Protein AF-A0A534XZN6-F1 (afdb_monomer_lite)

Structure (mmCIF, N/CA/C/O backbone):
data_AF-A0A534XZN6-F1
#
_entry.id   AF-A0A534XZN6-F1
#
loop_
_atom_site.group_PDB
_atom_site.id
_atom_site.type_symbol
_atom_site.label_atom_id
_atom_site.label_alt_id
_atom_site.label_comp_id
_atom_site.label_asym_id
_atom_site.label_entity_id
_atom_site.label_seq_id
_atom_site.pdbx_PDB_ins_code
_atom_site.Cartn_x
_atom_site.Cartn_y
_atom_site.Cartn_z
_atom_site.occupancy
_atom_site.B_iso_or_equiv
_atom_site.auth_seq_id
_atom_site.auth_comp_id
_atom_site.auth_asym_id
_atom_site.auth_atom_id
_atom_site.pdbx_PDB_model_num
ATOM 1 N N . MET A 1 1 ? 27.300 -5.019 -19.680 1.00 60.03 1 MET A N 1
ATOM 2 C CA . MET A 1 1 ? 26.366 -5.653 -20.634 1.00 60.03 1 MET A CA 1
ATOM 3 C C . MET A 1 1 ? 25.286 -4.629 -20.966 1.00 60.03 1 MET A C 1
ATOM 5 O O . MET A 1 1 ? 24.674 -4.131 -20.032 1.00 60.03 1 MET A O 1
ATOM 9 N N . LYS A 1 2 ? 25.136 -4.213 -22.232 1.00 75.00 2 LYS A N 1
ATOM 10 C CA . LYS A 1 2 ? 24.043 -3.321 -22.665 1.00 75.00 2 LYS A CA 1
ATOM 11 C C . LYS A 1 2 ? 22.954 -4.194 -23.27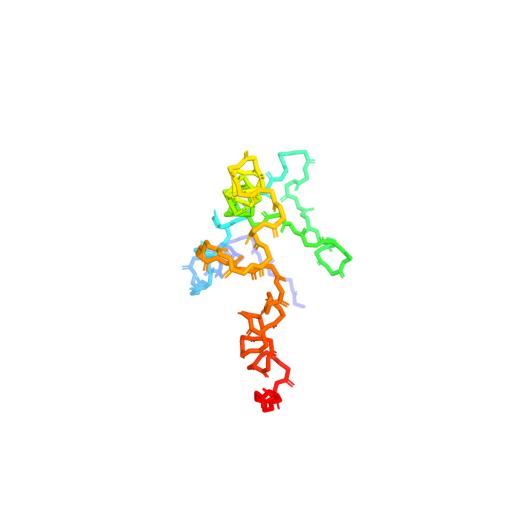9 1.00 75.00 2 LYS A C 1
ATOM 13 O O . LYS A 1 2 ? 23.244 -4.912 -24.226 1.00 75.00 2 LYS A O 1
ATOM 18 N N . ILE A 1 3 ? 21.757 -4.132 -22.712 1.00 87.56 3 ILE A N 1
ATOM 19 C CA . ILE A 1 3 ? 20.564 -4.842 -23.178 1.00 87.56 3 ILE A CA 1
ATOM 20 C C . ILE A 1 3 ? 19.875 -3.944 -24.219 1.00 87.56 3 ILE A C 1
ATOM 22 O O . ILE A 1 3 ? 19.777 -2.732 -24.003 1.00 87.56 3 ILE A O 1
ATOM 26 N N . GLY A 1 4 ? 19.454 -4.500 -25.357 1.00 95.25 4 GLY A N 1
ATOM 27 C CA . GLY A 1 4 ? 18.716 -3.760 -26.393 1.00 95.25 4 GLY A CA 1
ATOM 28 C C . GLY A 1 4 ? 17.226 -3.597 -26.060 1.00 95.25 4 GLY A C 1
ATOM 29 O O . GLY A 1 4 ? 16.701 -4.297 -25.197 1.00 95.25 4 GLY A O 1
ATOM 30 N N . LEU A 1 5 ? 16.515 -2.707 -26.766 1.00 95.50 5 LEU A N 1
ATOM 31 C CA . LEU A 1 5 ? 15.073 -2.490 -26.552 1.00 95.50 5 LEU A CA 1
ATOM 32 C C . LEU A 1 5 ? 14.247 -3.771 -26.758 1.00 95.50 5 LEU A C 1
ATOM 34 O O . LEU A 1 5 ? 13.346 -4.056 -25.973 1.00 95.50 5 LEU A O 1
ATOM 38 N N . ASP A 1 6 ? 14.559 -4.552 -27.792 1.00 97.12 6 ASP A N 1
ATOM 39 C CA . ASP A 1 6 ? 13.828 -5.790 -28.088 1.00 97.12 6 ASP A CA 1
ATOM 40 C C . ASP A 1 6 ? 14.066 -6.863 -27.027 1.00 97.12 6 ASP A C 1
ATOM 42 O O . ASP A 1 6 ? 13.156 -7.602 -26.659 1.00 97.12 6 ASP A O 1
ATOM 46 N N . GLU A 1 7 ? 15.273 -6.902 -26.470 1.00 97.12 7 GLU A N 1
ATOM 47 C CA . GLU A 1 7 ? 15.609 -7.814 -25.387 1.00 97.12 7 GLU A CA 1
ATOM 48 C C . GLU A 1 7 ? 14.923 -7.399 -24.076 1.00 97.12 7 GLU A C 1
ATOM 50 O O . GLU A 1 7 ? 14.370 -8.259 -23.393 1.00 97.12 7 GLU A O 1
ATOM 55 N N . ALA A 1 8 ? 14.842 -6.098 -23.769 1.00 96.06 8 ALA A N 1
ATOM 56 C CA . ALA A 1 8 ? 14.053 -5.595 -22.640 1.00 96.06 8 ALA A CA 1
ATOM 57 C C . ALA A 1 8 ? 12.563 -5.966 -22.771 1.00 96.06 8 ALA A C 1
ATOM 59 O O . ALA A 1 8 ? 11.982 -6.519 -21.840 1.00 96.06 8 ALA A O 1
ATOM 60 N N . ARG A 1 9 ? 11.967 -5.782 -23.958 1.00 96.88 9 ARG A N 1
ATOM 61 C CA . ARG A 1 9 ? 10.580 -6.203 -24.236 1.00 96.88 9 ARG A CA 1
ATOM 62 C C . ARG A 1 9 ? 10.380 -7.710 -24.083 1.00 96.88 9 ARG A C 1
ATOM 64 O O . ARG A 1 9 ? 9.353 -8.148 -23.571 1.00 96.88 9 ARG A O 1
ATOM 71 N N . ALA A 1 10 ? 11.351 -8.513 -24.519 1.00 97.31 10 ALA A N 1
ATOM 72 C CA . ALA A 1 10 ? 11.304 -9.962 -24.354 1.00 97.31 10 ALA A CA 1
ATOM 73 C C . ALA A 1 10 ? 11.438 -10.391 -22.883 1.00 97.31 10 ALA A C 1
ATOM 75 O O . ALA A 1 10 ? 10.924 -11.445 -22.505 1.00 97.31 10 ALA A O 1
ATOM 76 N N . LEU A 1 11 ? 12.140 -9.618 -22.048 1.00 97.06 11 LEU A N 1
ATOM 77 C CA . LEU A 1 11 ? 12.182 -9.833 -20.600 1.00 97.06 11 LEU A CA 1
ATOM 78 C C . LEU A 1 11 ? 10.835 -9.482 -19.957 1.00 97.06 11 LEU A C 1
ATOM 80 O O . LEU A 1 11 ? 10.295 -10.332 -19.254 1.00 97.06 11 LEU A O 1
ATOM 84 N N . ASP A 1 12 ? 10.248 -8.326 -20.284 1.00 97.06 12 ASP A N 1
ATOM 85 C CA . ASP A 1 12 ? 8.921 -7.927 -19.786 1.00 97.06 12 ASP A CA 1
ATOM 86 C C . ASP A 1 12 ? 7.841 -8.964 -20.141 1.00 97.06 12 ASP A C 1
ATOM 88 O O . ASP A 1 12 ? 7.029 -9.346 -19.301 1.00 97.06 12 ASP A O 1
ATOM 92 N N . ALA A 1 13 ? 7.858 -9.484 -21.374 1.00 97.38 13 ALA A N 1
ATOM 93 C CA . ALA A 1 13 ? 6.891 -10.483 -21.834 1.00 97.38 13 ALA A CA 1
ATOM 94 C C . ALA A 1 13 ? 7.011 -11.845 -21.122 1.00 97.38 13 ALA A C 1
ATOM 96 O O . ALA A 1 13 ? 6.066 -12.634 -21.147 1.00 97.38 13 ALA A O 1
ATOM 97 N N . ARG A 1 14 ? 8.169 -12.143 -20.520 1.00 97.75 14 ARG A N 1
ATOM 98 C CA . ARG A 1 14 ? 8.436 -13.403 -19.805 1.00 97.75 14 ARG A CA 1
ATOM 99 C C . ARG A 1 14 ? 8.375 -13.252 -18.288 1.00 97.75 14 ARG A C 1
ATOM 101 O O . ARG A 1 14 ? 8.563 -14.250 -17.597 1.00 97.75 14 ARG A O 1
ATOM 108 N N . ASP A 1 15 ? 8.130 -12.050 -17.772 1.00 98.19 15 ASP A N 1
ATOM 109 C CA . ASP A 1 15 ? 8.070 -11.804 -16.336 1.00 98.19 15 ASP A CA 1
ATOM 110 C C . ASP A 1 15 ? 6.789 -12.417 -15.730 1.00 98.19 15 ASP A C 1
ATOM 112 O O . ASP A 1 15 ? 5.685 -11.917 -15.977 1.00 98.19 15 ASP A O 1
ATOM 116 N N . PRO A 1 16 ? 6.891 -13.473 -14.894 1.00 98.19 16 PRO A N 1
ATOM 117 C CA . PRO A 1 16 ? 5.721 -14.073 -14.252 1.00 98.19 16 PRO A CA 1
ATOM 118 C C . PRO A 1 16 ? 5.040 -13.127 -13.246 1.00 98.19 16 PRO A C 1
ATOM 120 O O . PRO A 1 16 ? 3.918 -13.396 -12.805 1.00 98.19 16 PRO A O 1
ATOM 123 N N . LEU A 1 17 ? 5.700 -12.029 -12.865 1.00 98.06 17 LEU A N 1
ATOM 124 C CA . LEU A 1 17 ? 5.202 -11.028 -11.927 1.00 98.06 17 LEU A CA 1
ATOM 125 C C . LEU A 1 17 ? 4.578 -9.812 -12.625 1.00 98.06 17 LEU A C 1
ATOM 127 O O . LEU A 1 17 ? 3.981 -8.983 -11.933 1.00 98.06 17 LEU A O 1
ATOM 131 N N . ALA A 1 18 ? 4.610 -9.732 -13.961 1.00 97.81 18 ALA A N 1
ATOM 132 C CA . ALA A 1 18 ? 4.175 -8.559 -14.727 1.00 97.81 18 ALA A CA 1
ATOM 133 C C . ALA A 1 18 ? 2.759 -8.085 -14.359 1.00 97.81 18 ALA A C 1
ATOM 135 O O . ALA A 1 18 ? 2.486 -6.886 -14.287 1.00 97.81 18 ALA A O 1
ATOM 136 N N . ARG A 1 19 ? 1.857 -9.025 -14.043 1.00 97.50 19 ARG A N 1
ATOM 137 C CA . ARG A 1 19 ? 0.480 -8.728 -13.619 1.00 97.50 19 ARG A CA 1
ATOM 138 C C . ARG A 1 19 ? 0.391 -7.849 -12.366 1.00 97.50 19 ARG A C 1
ATOM 140 O O . ARG A 1 19 ? -0.536 -7.056 -12.262 1.00 97.50 19 ARG A O 1
ATOM 147 N N . PHE A 1 20 ? 1.347 -7.936 -11.436 1.00 97.75 20 PHE A N 1
ATOM 148 C CA . PHE A 1 20 ? 1.323 -7.139 -10.205 1.00 97.75 20 PHE A CA 1
ATOM 149 C C . PHE A 1 20 ? 1.485 -5.647 -10.475 1.00 97.75 20 PHE A C 1
ATOM 151 O O . PHE A 1 20 ? 1.027 -4.836 -9.678 1.00 97.75 20 PHE A O 1
ATOM 158 N N . ARG A 1 21 ? 2.065 -5.263 -11.618 1.00 95.75 21 ARG A N 1
ATOM 159 C CA . ARG A 1 21 ? 2.131 -3.862 -12.038 1.00 95.75 21 ARG A CA 1
ATOM 160 C C . ARG A 1 21 ? 0.750 -3.201 -12.069 1.00 95.75 21 ARG A C 1
ATOM 162 O O . ARG A 1 21 ? 0.640 -2.019 -11.753 1.00 95.75 21 ARG A O 1
ATOM 169 N N . ALA A 1 22 ? -0.287 -3.952 -12.441 1.00 96.00 22 ALA A N 1
ATOM 170 C CA . ALA A 1 22 ? -1.651 -3.446 -12.532 1.00 96.00 22 ALA A CA 1
ATOM 171 C C . ALA A 1 22 ? -2.302 -3.187 -11.161 1.00 96.00 22 ALA A C 1
ATOM 173 O O . ALA A 1 22 ? -3.323 -2.503 -11.118 1.00 96.00 22 ALA A O 1
ATOM 174 N N . GLU A 1 23 ? -1.708 -3.669 -10.065 1.00 97.75 23 GLU A N 1
ATOM 175 C CA . GLU A 1 23 ? -2.209 -3.502 -8.692 1.00 97.75 23 GLU A CA 1
ATOM 176 C C . GLU A 1 23 ? -1.829 -2.152 -8.064 1.00 97.75 23 GLU A C 1
ATOM 178 O O . GLU A 1 23 ? -2.250 -1.858 -6.947 1.00 97.75 23 GLU A O 1
ATOM 183 N N . PHE A 1 24 ? -1.050 -1.317 -8.760 1.00 96.94 24 PHE A N 1
ATOM 184 C CA . PHE A 1 24 ? -0.552 -0.036 -8.251 1.00 96.94 24 PHE A CA 1
ATOM 185 C C . PHE A 1 24 ? -1.074 1.149 -9.061 1.00 96.94 24 PHE A C 1
ATOM 187 O O . PHE A 1 24 ? -1.249 1.061 -10.280 1.00 96.94 24 PHE A O 1
ATOM 194 N N . GLU A 1 25 ? -1.273 2.278 -8.385 1.00 95.19 25 GLU A N 1
ATOM 195 C CA . GLU A 1 25 ? -1.485 3.563 -9.046 1.00 95.19 25 GLU A CA 1
ATOM 196 C C . GLU A 1 25 ? -0.159 4.116 -9.564 1.00 95.19 25 GLU A C 1
ATOM 198 O O . GLU A 1 25 ? 0.804 4.300 -8.817 1.00 95.19 25 GLU A O 1
ATOM 203 N N . LEU A 1 26 ? -0.113 4.384 -10.867 1.00 93.69 26 LEU A N 1
ATOM 204 C CA . LEU A 1 26 ? 1.076 4.851 -11.566 1.00 93.69 26 LEU A CA 1
ATOM 205 C C . LEU A 1 26 ? 0.870 6.305 -11.978 1.00 93.69 26 LEU A C 1
ATOM 207 O O . LEU A 1 26 ? 0.059 6.558 -12.872 1.00 93.69 26 LEU A O 1
ATOM 211 N N . PRO A 1 27 ? 1.579 7.267 -11.362 1.00 90.25 27 PRO A N 1
ATOM 212 C CA . PRO A 1 27 ? 1.371 8.668 -11.681 1.00 90.25 27 PRO A CA 1
ATOM 213 C C . PRO A 1 27 ? 1.760 8.943 -13.143 1.00 90.25 27 PRO A C 1
ATOM 215 O O . PRO A 1 27 ? 2.910 8.690 -13.517 1.00 90.25 27 PRO A O 1
ATOM 218 N N . PRO A 1 28 ? 0.859 9.507 -13.974 1.00 86.88 28 PRO A N 1
ATOM 219 C CA . PRO A 1 28 ? 1.154 9.784 -15.382 1.00 86.88 28 PRO A CA 1
ATOM 220 C C . PRO A 1 28 ? 2.350 10.725 -15.574 1.00 86.88 28 PRO A C 1
ATOM 222 O O . PRO A 1 28 ? 3.087 10.610 -16.548 1.00 86.88 28 PRO A O 1
ATOM 225 N N . ALA A 1 29 ? 2.559 11.636 -14.618 1.00 87.62 29 ALA A N 1
ATOM 226 C CA . ALA A 1 29 ? 3.665 12.589 -14.624 1.00 87.62 29 ALA A CA 1
ATOM 227 C C . ALA A 1 29 ? 5.040 11.944 -14.357 1.00 87.62 29 ALA A C 1
ATOM 229 O O . ALA A 1 29 ? 6.062 12.545 -14.679 1.00 87.62 29 ALA A O 1
ATOM 230 N N . THR A 1 30 ? 5.089 10.731 -13.792 1.00 83.06 30 THR A N 1
ATOM 231 C CA . THR A 1 30 ? 6.337 10.009 -13.496 1.00 83.06 30 THR A CA 1
ATOM 232 C C . THR A 1 30 ? 6.284 8.591 -14.067 1.00 83.06 30 THR A C 1
ATOM 234 O O . THR A 1 30 ? 6.151 7.620 -13.317 1.00 83.06 30 THR A O 1
ATOM 237 N N . PRO A 1 31 ? 6.400 8.446 -15.400 1.00 76.88 31 PRO A N 1
ATOM 238 C CA . PRO A 1 31 ? 6.302 7.148 -16.070 1.00 76.88 31 PRO A CA 1
ATOM 239 C C . PRO A 1 31 ? 7.427 6.180 -15.671 1.00 76.88 31 PRO A C 1
ATOM 241 O O . PRO A 1 31 ? 7.253 4.966 -15.765 1.00 76.88 31 PRO A O 1
ATOM 244 N N . LEU A 1 32 ? 8.559 6.709 -15.195 1.00 91.94 32 LEU A N 1
ATOM 245 C CA . LEU A 1 32 ? 9.686 5.952 -14.657 1.00 91.94 32 LEU A CA 1
ATOM 246 C C . LEU A 1 32 ? 9.864 6.303 -13.177 1.00 91.94 32 LEU A C 1
ATOM 248 O O . LEU A 1 32 ? 10.477 7.313 -12.834 1.00 91.94 32 LEU A O 1
ATOM 252 N N . TYR A 1 33 ? 9.298 5.479 -12.298 1.00 94.25 33 TYR A N 1
ATOM 253 C CA . TYR A 1 33 ? 9.349 5.686 -10.853 1.00 94.25 33 TYR A CA 1
ATOM 254 C C . TYR A 1 33 ? 10.364 4.743 -10.197 1.00 94.25 33 TYR A C 1
ATOM 256 O O . TYR A 1 33 ? 10.057 3.591 -9.902 1.00 94.25 33 TYR A O 1
ATOM 264 N N . PHE A 1 34 ? 11.583 5.234 -9.958 1.00 94.88 34 PHE A N 1
ATOM 265 C CA . PHE A 1 34 ? 12.683 4.464 -9.346 1.00 94.88 34 PHE A CA 1
ATOM 266 C C . PHE A 1 34 ? 12.954 4.834 -7.876 1.00 94.88 34 PHE A C 1
ATOM 268 O O . PHE A 1 34 ? 14.016 4.537 -7.333 1.00 94.88 34 PHE A O 1
ATOM 275 N N . ALA A 1 35 ? 11.978 5.451 -7.206 1.00 94.69 35 ALA A N 1
ATOM 276 C CA . ALA A 1 35 ? 12.074 5.880 -5.807 1.00 94.69 35 ALA A CA 1
ATOM 277 C C . ALA A 1 35 ? 11.282 4.990 -4.823 1.00 94.69 35 ALA A C 1
ATOM 279 O O . ALA A 1 35 ? 11.113 5.357 -3.663 1.00 94.69 35 ALA A O 1
ATOM 280 N N . GLY A 1 36 ? 10.844 3.797 -5.255 1.00 94.75 36 GLY A N 1
ATOM 281 C CA . GLY A 1 36 ? 10.014 2.879 -4.454 1.00 94.75 36 GLY A CA 1
ATOM 282 C C . GLY A 1 36 ? 10.632 2.405 -3.133 1.00 94.75 36 GLY A C 1
ATOM 283 O O . GLY A 1 36 ? 9.914 1.959 -2.248 1.00 94.75 36 GLY A O 1
ATOM 284 N N . HIS A 1 37 ? 11.953 2.528 -2.985 1.00 96.12 37 HIS A N 1
ATOM 285 C CA . HIS A 1 37 ? 12.677 2.231 -1.747 1.00 96.12 37 HIS A CA 1
ATOM 286 C C . HIS A 1 37 ? 12.459 3.286 -0.651 1.00 96.12 37 HIS A C 1
ATOM 288 O O . HIS A 1 37 ? 12.643 2.987 0.523 1.00 96.12 37 HIS A O 1
ATOM 294 N N . SER A 1 38 ? 12.109 4.520 -1.031 1.00 96.44 38 SER A N 1
ATOM 295 C CA . SER A 1 38 ? 11.810 5.605 -0.095 1.00 96.44 38 SER A CA 1
ATOM 296 C C . SER A 1 38 ? 10.313 5.669 0.183 1.00 96.44 38 SER A C 1
ATOM 298 O O . SER A 1 38 ? 9.906 5.639 1.342 1.00 96.44 38 SER A O 1
ATOM 300 N N . LEU A 1 39 ? 9.497 5.698 -0.874 1.00 95.62 39 LEU A N 1
ATOM 301 C CA . LEU A 1 39 ? 8.043 5.653 -0.774 1.00 95.62 39 LEU A CA 1
ATOM 302 C C . LEU A 1 39 ? 7.487 4.733 -1.861 1.00 95.62 39 LEU A C 1
ATOM 304 O O . LEU A 1 39 ? 7.696 4.960 -3.048 1.00 95.62 39 LEU A O 1
ATOM 308 N N . GLY A 1 40 ? 6.786 3.675 -1.460 1.00 95.81 40 GLY A N 1
ATOM 309 C CA . GLY A 1 40 ? 6.136 2.768 -2.403 1.00 95.81 40 GLY A CA 1
ATOM 310 C C . GLY A 1 40 ? 4.986 3.449 -3.148 1.00 95.81 40 GLY A C 1
ATOM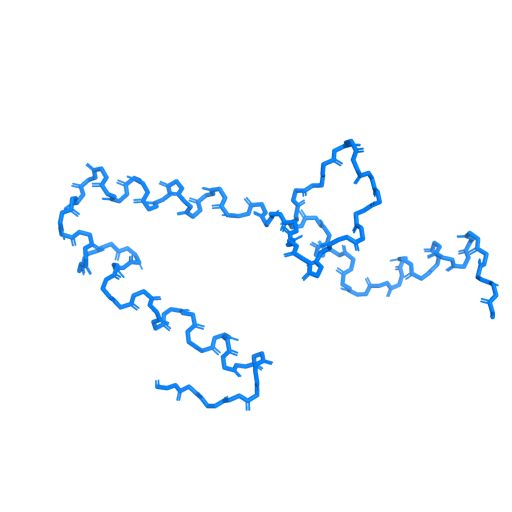 311 O O . GLY A 1 40 ? 4.300 4.310 -2.597 1.00 95.81 40 GLY A O 1
ATOM 312 N N . LEU A 1 41 ? 4.742 3.035 -4.395 1.00 96.50 41 LEU A N 1
ATOM 313 C CA . LEU A 1 41 ? 3.509 3.401 -5.097 1.00 96.50 41 LEU A CA 1
ATOM 314 C C . LEU A 1 41 ? 2.297 2.886 -4.318 1.00 96.50 41 LEU A C 1
ATOM 316 O O . LEU A 1 41 ? 2.353 1.813 -3.715 1.00 96.50 41 LEU A O 1
ATOM 320 N N . MET A 1 42 ? 1.190 3.625 -4.364 1.00 96.88 42 MET A N 1
ATOM 321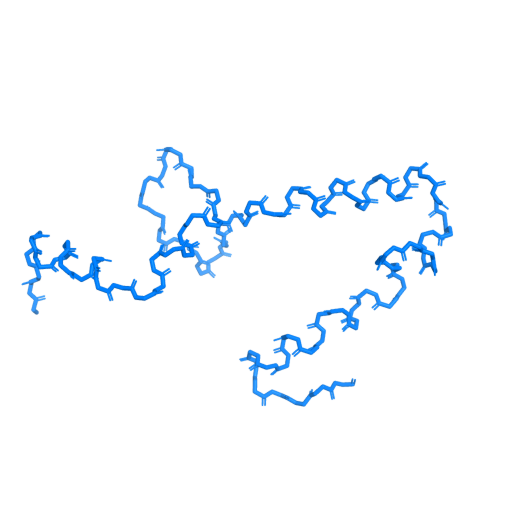 C CA . MET A 1 42 ? -0.030 3.227 -3.669 1.00 96.88 42 MET A CA 1
ATOM 322 C C . MET A 1 42 ? -0.642 1.984 -4.339 1.00 96.88 42 MET A C 1
ATOM 324 O O . MET A 1 42 ? -0.938 2.031 -5.537 1.00 96.88 42 MET A O 1
ATOM 328 N N . PRO A 1 43 ? -0.890 0.889 -3.601 1.00 98.25 43 PRO A N 1
ATOM 329 C CA . PRO A 1 43 ? -1.740 -0.192 -4.084 1.00 98.25 43 PRO A CA 1
ATOM 330 C C . PRO A 1 43 ? -3.171 0.310 -4.327 1.00 98.25 43 PRO A C 1
ATOM 332 O O . PRO A 1 43 ? -3.737 1.010 -3.489 1.00 98.25 43 PRO A O 1
ATOM 335 N N . LYS A 1 44 ? -3.809 -0.087 -5.428 1.00 97.94 44 LYS A N 1
ATOM 336 C CA . LYS A 1 44 ? -5.166 0.370 -5.790 1.00 97.94 44 LYS A CA 1
ATOM 337 C C . LYS A 1 44 ? -6.209 0.068 -4.713 1.00 97.94 44 LYS A C 1
ATOM 339 O O . LYS A 1 44 ? -7.053 0.904 -4.403 1.00 97.94 44 LYS A O 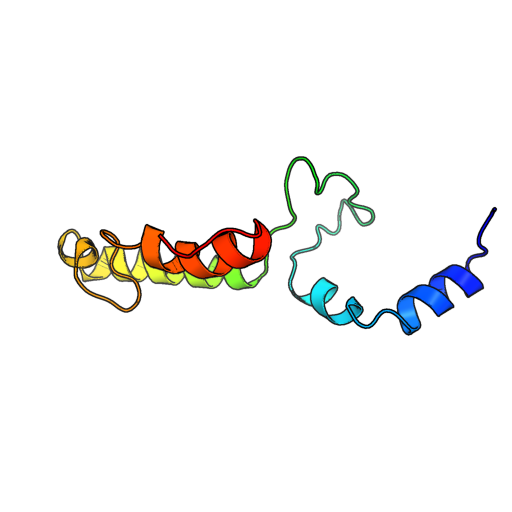1
ATOM 344 N N . ARG A 1 45 ? -6.097 -1.104 -4.078 1.00 97.50 45 ARG A N 1
ATOM 345 C CA . ARG A 1 45 ? -6.983 -1.546 -2.987 1.00 97.50 45 ARG A CA 1
ATOM 346 C C . ARG A 1 45 ? -6.907 -0.688 -1.721 1.00 97.50 45 ARG A C 1
ATOM 348 O O . ARG A 1 45 ? -7.807 -0.767 -0.895 1.00 97.50 45 ARG A O 1
ATOM 355 N N . THR A 1 46 ? -5.853 0.116 -1.547 1.00 97.62 46 THR A N 1
ATOM 356 C CA . THR A 1 46 ? -5.683 0.954 -0.350 1.00 97.62 46 THR A CA 1
ATOM 357 C C . THR A 1 46 ? -6.858 1.906 -0.160 1.00 97.62 46 THR A C 1
ATOM 359 O O . THR A 1 46 ? -7.290 2.093 0.971 1.00 97.62 46 THR A O 1
ATOM 362 N N . ARG A 1 47 ? -7.408 2.462 -1.248 1.00 97.69 47 ARG A N 1
ATOM 363 C CA . ARG A 1 47 ? -8.562 3.364 -1.176 1.00 97.69 47 ARG A CA 1
ATOM 364 C C . ARG A 1 47 ? -9.778 2.681 -0.550 1.00 97.69 47 ARG A C 1
ATOM 366 O O . ARG A 1 47 ? -10.313 3.208 0.414 1.00 97.69 47 ARG A O 1
ATOM 373 N N . ALA A 1 48 ? -10.134 1.498 -1.052 1.00 97.38 48 ALA A N 1
ATOM 374 C CA . ALA A 1 48 ? -11.276 0.735 -0.557 1.00 97.38 48 ALA A CA 1
ATOM 375 C C . ALA A 1 48 ? -11.133 0.403 0.935 1.00 97.38 48 ALA A C 1
ATOM 377 O O . ALA A 1 48 ? -12.035 0.689 1.708 1.00 97.38 48 ALA A O 1
ATOM 378 N N . TYR A 1 49 ? -9.967 -0.090 1.369 1.00 95.94 49 TYR A N 1
ATOM 379 C CA . TYR A 1 49 ? -9.763 -0.392 2.789 1.00 95.94 49 TYR A CA 1
ATOM 380 C C . TYR A 1 49 ? -9.870 0.840 3.689 1.00 95.94 49 TYR A C 1
ATOM 382 O O . TYR A 1 49 ? -10.448 0.750 4.764 1.00 95.94 49 TYR A O 1
ATOM 390 N N . VAL A 1 50 ? -9.338 1.990 3.266 1.00 97.00 50 VAL A N 1
ATOM 391 C CA . VAL A 1 50 ? -9.475 3.230 4.045 1.00 97.00 50 VAL A CA 1
ATOM 392 C C . VAL A 1 50 ? -10.936 3.671 4.112 1.00 97.00 50 VAL A C 1
ATOM 394 O O . VAL A 1 50 ? -11.403 4.032 5.187 1.00 97.00 50 VAL A O 1
ATOM 397 N N . GLU A 1 51 ? -11.657 3.626 2.993 1.00 97.94 51 GLU A N 1
ATOM 398 C CA . GLU A 1 51 ? -13.087 3.959 2.940 1.00 97.94 51 GLU A CA 1
ATOM 399 C C . GLU A 1 51 ? -13.907 3.039 3.856 1.00 97.94 51 GLU A C 1
ATOM 401 O O . GLU A 1 51 ? -14.709 3.532 4.642 1.00 97.94 51 GLU A O 1
ATOM 406 N N . GLU A 1 52 ? -13.628 1.734 3.859 1.00 96.19 52 GLU A N 1
ATOM 407 C CA . GLU A 1 52 ? -14.274 0.763 4.750 1.00 96.19 52 GLU A CA 1
ATOM 408 C C . GLU A 1 52 ? -14.055 1.082 6.244 1.00 96.19 52 GLU A C 1
ATOM 410 O O . GLU A 1 52 ? -14.994 0.962 7.034 1.00 96.19 52 GLU A O 1
ATOM 415 N N . GLU A 1 53 ? -12.855 1.523 6.645 1.00 96.19 53 GLU A N 1
ATOM 416 C CA . GLU A 1 53 ? -12.586 1.925 8.037 1.00 96.19 53 GLU A CA 1
ATOM 417 C C . GLU A 1 53 ? -13.278 3.240 8.419 1.00 96.19 53 GLU A C 1
ATOM 419 O O . GLU A 1 53 ? -13.789 3.374 9.533 1.00 96.19 53 GLU A O 1
ATOM 424 N N . LEU A 1 54 ? -13.329 4.213 7.502 1.00 97.44 54 LEU A N 1
ATOM 425 C CA . LEU A 1 54 ? -14.053 5.472 7.718 1.00 97.44 54 LEU A CA 1
ATOM 426 C C . LEU A 1 54 ? -15.558 5.222 7.873 1.00 97.44 54 LEU A C 1
ATOM 428 O O . LEU A 1 54 ? -16.207 5.791 8.754 1.00 97.44 54 LEU A O 1
ATOM 432 N N . ASP A 1 55 ?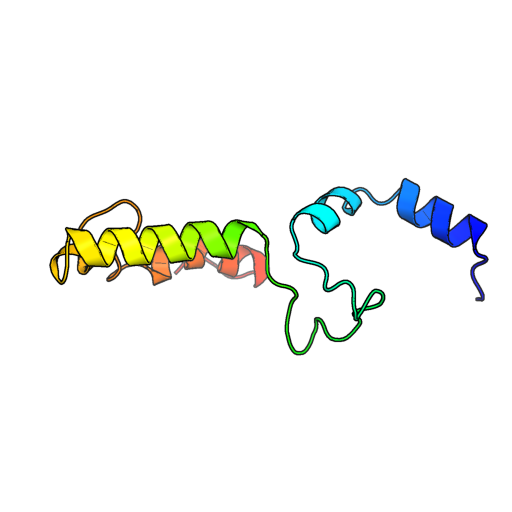 -16.092 4.324 7.054 1.00 96.94 55 ASP A N 1
ATOM 433 C CA . ASP A 1 55 ? -17.474 3.875 7.107 1.00 96.94 55 ASP A CA 1
ATOM 434 C C . ASP A 1 55 ? -17.783 3.127 8.412 1.00 96.94 55 ASP A C 1
ATOM 436 O O . ASP A 1 55 ? -18.822 3.367 9.035 1.00 96.94 55 ASP A O 1
ATOM 440 N N . ALA A 1 56 ? -16.885 2.243 8.860 1.00 95.81 56 ALA A N 1
ATOM 441 C CA . ALA A 1 56 ? -17.005 1.572 10.153 1.00 95.81 56 ALA A CA 1
ATOM 442 C C . ALA A 1 56 ? -16.997 2.583 11.305 1.00 95.81 56 ALA A C 1
ATOM 444 O O . ALA A 1 56 ? -17.854 2.517 12.187 1.00 95.81 56 ALA A O 1
ATOM 445 N N . TRP A 1 57 ? -16.104 3.573 11.256 1.00 96.62 57 TRP A N 1
ATOM 446 C CA . TRP A 1 57 ? -16.049 4.627 12.263 1.00 96.62 57 TRP A CA 1
ATOM 447 C C . TRP A 1 57 ? -17.342 5.442 12.321 1.00 96.62 57 TRP A C 1
ATOM 449 O O . TRP A 1 57 ? -17.867 5.679 13.412 1.00 96.62 57 TRP A O 1
ATOM 459 N N . SER A 1 58 ? -17.899 5.812 11.165 1.00 97.38 58 SER A N 1
ATOM 460 C CA . SER A 1 58 ? -19.157 6.560 11.103 1.00 97.38 58 SER A CA 1
ATOM 461 C C . SER A 1 58 ? -20.352 5.792 11.678 1.00 97.38 58 SER A C 1
ATOM 463 O O . SER A 1 58 ? -21.310 6.435 12.112 1.00 97.38 58 SER A O 1
ATOM 465 N N . ARG A 1 59 ? -20.342 4.454 11.641 1.00 96.19 59 ARG A N 1
ATOM 466 C CA . ARG A 1 59 ? -21.448 3.616 12.137 1.00 96.19 59 ARG A CA 1
ATOM 467 C C . ARG A 1 59 ? -21.292 3.229 13.603 1.00 96.19 59 ARG A C 1
ATOM 469 O O . ARG A 1 59 ? -22.254 3.335 14.355 1.00 96.19 59 ARG A O 1
ATOM 476 N N . GLU A 1 60 ? -20.096 2.794 13.989 1.00 96.31 60 GLU A N 1
ATOM 477 C CA . GLU A 1 60 ? -19.860 2.105 15.265 1.00 96.31 60 GLU A CA 1
ATOM 478 C C . GLU A 1 60 ? -19.188 3.001 16.318 1.00 96.31 60 GLU A C 1
ATOM 480 O O . GLU A 1 60 ? -19.207 2.690 17.509 1.00 96.31 60 GLU A O 1
ATOM 485 N N . ALA A 1 61 ? -18.594 4.130 15.914 1.00 96.44 61 ALA A N 1
ATOM 486 C CA . ALA A 1 61 ? -17.835 5.011 16.800 1.00 96.44 61 ALA A CA 1
ATOM 487 C C . ALA A 1 61 ? -16.838 4.224 17.682 1.00 96.44 61 ALA A C 1
ATOM 489 O O . ALA A 1 61 ? -15.957 3.548 17.158 1.00 96.44 61 ALA A O 1
ATOM 490 N N . VAL A 1 62 ? -16.960 4.307 19.012 1.00 97.19 62 VAL A N 1
ATOM 491 C CA . VAL A 1 62 ? -16.075 3.611 19.964 1.00 97.19 62 VAL A CA 1
ATOM 492 C C . VAL A 1 62 ? -16.196 2.084 19.885 1.00 97.19 62 VAL A C 1
ATOM 494 O O . VAL A 1 62 ? -15.222 1.382 20.147 1.00 97.19 62 VAL A O 1
ATOM 497 N N . GLU A 1 63 ? -17.350 1.559 19.471 1.00 97.88 63 GLU A N 1
ATOM 498 C CA . GLU A 1 63 ? -17.572 0.112 19.371 1.00 97.88 63 GLU A CA 1
ATOM 499 C C . GLU A 1 63 ? -16.748 -0.520 18.239 1.00 97.88 63 GLU A C 1
ATOM 501 O O . GLU A 1 63 ? -16.432 -1.709 18.298 1.00 97.88 63 GLU A O 1
ATOM 506 N N . GLY A 1 64 ? -16.279 0.275 17.265 1.00 96.94 64 GLY A N 1
ATOM 507 C CA . GLY A 1 64 ? -15.352 -0.170 16.213 1.00 96.94 64 GLY A CA 1
ATOM 508 C C . GLY A 1 64 ? -14.026 -0.732 16.747 1.00 96.94 64 GLY A C 1
ATOM 509 O O . GLY A 1 64 ? -13.335 -1.483 16.059 1.00 96.94 64 GLY A O 1
ATOM 510 N N . HIS A 1 65 ? -13.682 -0.460 18.012 1.00 96.88 65 HIS A N 1
ATOM 511 C CA . HIS A 1 65 ? -12.563 -1.135 18.670 1.00 96.88 65 HIS A CA 1
ATOM 512 C C . HIS A 1 65 ? -12.740 -2.656 18.766 1.00 96.88 65 HIS A C 1
ATOM 514 O O . HIS A 1 65 ? -11.735 -3.373 18.740 1.00 96.88 65 HIS A O 1
ATOM 520 N N . PHE A 1 66 ? -13.981 -3.139 18.868 1.00 95.44 66 PHE A N 1
ATOM 521 C CA . PHE A 1 66 ? -14.308 -4.538 19.160 1.00 95.44 66 PHE A CA 1
ATOM 522 C C . PHE A 1 66 ? -15.236 -5.188 18.122 1.00 95.44 66 PHE A C 1
ATOM 524 O O . PHE A 1 66 ? -15.307 -6.415 18.068 1.00 95.44 66 PHE A O 1
ATOM 531 N N . ALA A 1 67 ? -15.932 -4.391 17.308 1.00 88.62 67 ALA A N 1
ATOM 532 C CA . ALA A 1 67 ? -16.886 -4.840 16.297 1.00 88.62 67 ALA A CA 1
ATOM 533 C C . ALA A 1 67 ? -16.367 -4.648 14.856 1.00 88.62 67 ALA A C 1
ATOM 535 O O . ALA A 1 67 ? -15.3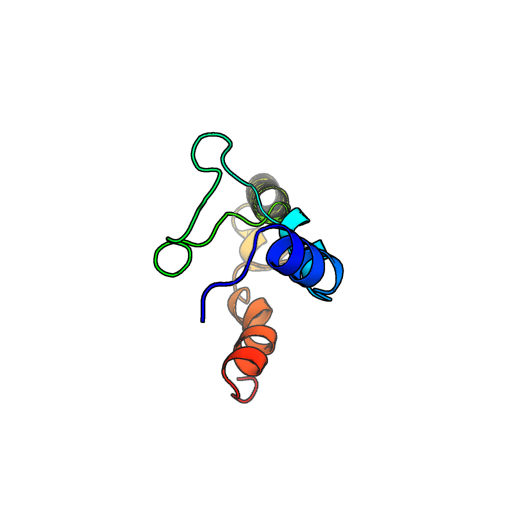46 -4.007 14.619 1.00 88.62 67 ALA A O 1
ATOM 536 N N . GLY A 1 68 ? -17.106 -5.188 13.880 1.00 85.31 68 GLY A N 1
ATOM 537 C CA . GLY A 1 68 ? -16.808 -5.069 12.447 1.00 85.31 68 GLY A CA 1
ATOM 538 C C . GLY A 1 68 ? -15.908 -6.177 11.891 1.00 85.31 68 GLY A C 1
ATOM 539 O O . GLY A 1 68 ? -15.477 -7.077 12.608 1.00 85.31 68 GLY A O 1
ATOM 540 N N . GLU A 1 69 ? -15.637 -6.128 10.582 1.00 87.19 69 GLU A N 1
ATOM 541 C CA . GLU A 1 69 ? -14.780 -7.122 9.910 1.00 87.19 69 GLU A CA 1
ATOM 542 C C . GLU A 1 69 ? -13.309 -7.030 10.343 1.00 87.19 69 GLU A C 1
ATOM 544 O O . GLU A 1 69 ? -12.585 -8.025 10.306 1.00 87.19 69 GLU A O 1
ATOM 549 N N . ARG A 1 70 ? -12.859 -5.835 10.743 1.00 92.25 70 ARG A N 1
ATOM 550 C CA . ARG A 1 70 ? -11.487 -5.546 11.179 1.00 92.25 70 ARG A CA 1
ATOM 551 C C . ARG A 1 70 ? -11.519 -4.710 12.462 1.00 92.25 70 ARG A C 1
ATOM 553 O O . ARG A 1 70 ? -11.327 -3.498 12.401 1.00 92.25 70 ARG A O 1
ATOM 560 N N . PRO A 1 71 ? -11.781 -5.335 13.622 1.00 94.31 71 PRO A N 1
ATOM 561 C CA . PRO A 1 71 ? -11.828 -4.612 14.887 1.00 94.31 71 PRO A CA 1
ATOM 562 C C . PRO A 1 71 ? -10.488 -3.923 15.167 1.00 94.31 71 PRO A C 1
ATOM 564 O O . PRO A 1 71 ? -9.416 -4.507 14.968 1.00 94.31 71 PRO A O 1
ATOM 567 N N . TRP A 1 72 ? -10.534 -2.674 15.633 1.00 95.88 72 TRP A N 1
ATOM 568 C CA . TRP A 1 72 ? -9.322 -1.853 15.711 1.00 95.88 72 TRP A CA 1
ATOM 569 C C . TRP A 1 72 ? -8.374 -2.250 16.838 1.00 95.88 72 TRP A C 1
ATOM 571 O O . TRP A 1 72 ? -7.180 -1.992 16.731 1.00 95.88 72 TRP A O 1
ATOM 581 N N . MET A 1 73 ? -8.857 -2.852 17.928 1.00 95.38 73 MET A N 1
ATOM 582 C CA . MET A 1 73 ? -7.987 -3.219 19.052 1.00 95.38 73 MET A CA 1
ATOM 583 C C . MET A 1 73 ? -6.963 -4.315 18.669 1.00 95.38 73 MET A C 1
ATOM 585 O O . MET A 1 73 ? -5.762 -4.085 18.846 1.00 95.38 73 MET A O 1
ATOM 589 N N . PRO A 1 74 ? -7.359 -5.441 18.040 1.00 94.44 74 PRO A N 1
ATOM 590 C CA . PRO A 1 74 ? -6.421 -6.475 17.595 1.00 94.44 74 PRO A CA 1
ATOM 591 C C . PRO A 1 74 ? -5.863 -6.251 16.173 1.00 94.44 74 PRO A C 1
ATOM 593 O O . PRO A 1 74 ? -5.359 -7.190 15.563 1.00 94.44 74 PRO A O 1
ATOM 596 N N . TYR A 1 75 ? -5.916 -5.036 15.604 1.00 90.81 75 TYR A N 1
ATOM 597 C CA . TYR A 1 75 ? -5.545 -4.812 14.190 1.00 90.81 75 TYR A CA 1
ATOM 598 C C . TYR A 1 75 ? -4.134 -5.314 13.824 1.00 90.81 75 TYR A C 1
ATOM 600 O O . TYR A 1 75 ? -3.881 -5.733 12.695 1.00 90.81 75 TYR A O 1
ATOM 608 N N . HIS A 1 76 ? -3.202 -5.262 14.777 1.00 89.75 76 HIS A N 1
ATOM 609 C CA . HIS A 1 76 ? -1.812 -5.669 14.594 1.00 89.75 76 HIS A CA 1
ATOM 610 C C . HIS A 1 76 ? -1.670 -7.181 14.349 1.00 89.75 76 HIS A C 1
ATOM 612 O O . HIS A 1 76 ? -0.757 -7.604 13.637 1.00 89.75 76 HIS A O 1
ATOM 618 N N . GLU A 1 77 ? -2.600 -7.991 14.858 1.00 91.00 77 GLU A N 1
ATOM 619 C CA . GLU A 1 77 ? -2.639 -9.438 14.628 1.00 91.00 77 GLU A CA 1
ATOM 620 C C . GLU A 1 77 ? -2.945 -9.756 13.155 1.00 91.00 77 GLU A C 1
ATOM 622 O O . GLU A 1 77 ? -2.371 -10.686 12.586 1.00 91.00 77 GLU A O 1
ATOM 627 N N . LEU A 1 78 ? -3.752 -8.918 12.485 1.00 88.12 78 LEU A N 1
ATOM 628 C CA . LEU A 1 78 ? -4.132 -9.091 11.074 1.00 88.12 78 LEU A CA 1
ATOM 629 C C . LEU A 1 78 ? -2.927 -9.049 10.119 1.00 88.12 78 LEU A C 1
ATOM 631 O O . LEU A 1 78 ? -2.977 -9.606 9.019 1.00 88.12 78 LEU A O 1
ATOM 635 N N . VAL A 1 79 ? -1.842 -8.380 10.520 1.00 91.38 79 VAL A N 1
ATOM 636 C CA . VAL A 1 79 ? -0.625 -8.222 9.708 1.00 91.38 79 VAL A CA 1
ATOM 637 C C . VAL A 1 79 ? 0.563 -9.032 10.224 1.00 91.38 79 VAL A C 1
ATOM 639 O O . VAL A 1 79 ? 1.547 -9.179 9.497 1.00 91.38 79 VAL A O 1
ATOM 642 N N . ALA A 1 80 ? 0.479 -9.600 11.429 1.00 93.88 80 ALA A N 1
ATOM 643 C CA . ALA A 1 80 ? 1.584 -10.323 12.054 1.00 93.88 80 ALA A CA 1
ATOM 644 C C . ALA A 1 80 ? 2.043 -11.523 11.205 1.00 93.88 80 ALA A C 1
ATOM 646 O O . ALA A 1 80 ? 3.210 -11.600 10.819 1.00 93.88 80 ALA A O 1
ATOM 647 N N . ALA A 1 81 ? 1.116 -12.408 10.828 1.00 93.62 81 ALA A N 1
ATOM 648 C CA . ALA A 1 81 ? 1.405 -13.589 10.012 1.00 93.62 81 ALA A CA 1
ATOM 649 C C . ALA A 1 81 ? 2.030 -13.274 8.632 1.00 93.62 81 ALA A C 1
ATOM 651 O O . ALA A 1 81 ? 3.091 -13.819 8.300 1.00 93.62 81 ALA A O 1
ATOM 652 N N . PRO A 1 82 ? 1.449 -12.393 7.786 1.00 93.88 82 PRO A N 1
ATOM 653 C CA . PRO A 1 82 ? 2.063 -12.068 6.501 1.00 93.88 82 PRO A CA 1
ATOM 654 C C . PRO A 1 82 ? 3.428 -11.382 6.647 1.00 93.88 82 PRO A C 1
ATOM 656 O O . PRO A 1 82 ? 4.324 -11.692 5.859 1.00 93.88 82 PRO A O 1
ATOM 659 N N . LEU A 1 83 ? 3.622 -10.515 7.647 1.00 95.38 83 LEU A N 1
ATOM 660 C CA . LEU A 1 83 ? 4.920 -9.878 7.895 1.00 95.38 83 LEU A CA 1
ATOM 661 C C . LEU A 1 83 ? 5.971 -10.880 8.385 1.00 95.38 83 LEU A C 1
ATOM 663 O O . LEU A 1 83 ? 7.110 -10.830 7.919 1.00 95.38 83 LEU A O 1
ATOM 667 N N . ALA A 1 84 ? 5.595 -11.831 9.243 1.00 96.56 84 ALA A N 1
ATOM 668 C CA . ALA A 1 84 ? 6.493 -12.885 9.708 1.00 96.56 84 ALA A CA 1
ATOM 669 C C . ALA A 1 84 ? 7.038 -13.720 8.538 1.00 96.56 84 ALA A C 1
ATOM 671 O O . ALA A 1 84 ? 8.247 -13.948 8.456 1.00 96.56 84 ALA A O 1
ATOM 672 N N . ARG A 1 85 ? 6.184 -14.083 7.567 1.00 96.50 85 ARG A N 1
ATOM 673 C CA . ARG A 1 85 ? 6.615 -14.796 6.348 1.00 96.50 85 ARG A CA 1
ATOM 674 C C . ARG A 1 85 ? 7.614 -14.000 5.508 1.00 96.50 85 ARG A C 1
ATOM 676 O O . ARG A 1 85 ? 8.528 -14.596 4.948 1.00 96.50 85 ARG A O 1
ATOM 683 N N . ILE A 1 86 ? 7.455 -12.678 5.424 1.00 96.44 86 ILE A N 1
ATOM 684 C CA . ILE A 1 86 ? 8.379 -11.801 4.682 1.00 96.44 86 ILE A CA 1
ATOM 685 C C . ILE A 1 86 ? 9.718 -11.671 5.420 1.00 96.44 86 ILE A C 1
ATOM 687 O O . ILE A 1 86 ? 10.770 -11.678 4.787 1.00 96.44 86 ILE A O 1
ATOM 691 N N . ALA A 1 87 ? 9.685 -11.576 6.750 1.00 96.88 87 ALA A N 1
ATOM 692 C CA . ALA A 1 87 ? 10.873 -11.402 7.583 1.00 96.88 87 ALA A CA 1
ATOM 693 C C . ALA A 1 87 ? 11.615 -12.715 7.910 1.00 96.88 87 ALA A C 1
ATOM 695 O O . ALA A 1 87 ? 12.698 -12.668 8.490 1.00 96.88 87 ALA A O 1
ATOM 696 N N . GLY A 1 88 ? 11.045 -13.881 7.581 1.00 96.62 88 GLY A N 1
ATOM 697 C CA . GLY A 1 88 ? 11.582 -15.182 7.998 1.00 96.62 88 GLY A CA 1
ATOM 698 C C . GLY A 1 88 ? 11.439 -15.445 9.504 1.00 96.62 88 GLY A C 1
ATOM 699 O O . GLY A 1 88 ? 12.257 -16.154 10.088 1.00 96.62 88 GLY A O 1
ATOM 700 N N . ALA A 1 89 ? 10.427 -14.853 10.140 1.00 96.38 89 ALA A N 1
ATOM 701 C CA . ALA A 1 89 ? 10.144 -14.976 11.566 1.00 96.38 89 ALA A CA 1
ATOM 702 C C . ALA A 1 89 ? 9.016 -15.988 11.848 1.00 96.38 89 ALA A C 1
ATOM 704 O O . ALA A 1 89 ? 8.334 -16.461 10.938 1.00 96.38 89 ALA A O 1
ATOM 705 N N . ARG A 1 90 ? 8.815 -16.314 13.132 1.00 90.81 90 ARG A N 1
ATOM 706 C CA . ARG A 1 90 ? 7.626 -17.041 13.605 1.00 90.81 90 ARG A CA 1
ATOM 707 C C . ARG A 1 90 ? 6.492 -16.056 13.873 1.00 90.81 90 ARG A C 1
ATOM 709 O O . ARG A 1 90 ? 6.757 -14.902 14.201 1.00 90.81 90 ARG A O 1
ATOM 716 N N . GLU A 1 91 ? 5.259 -16.529 13.737 1.00 82.81 91 GLU A N 1
ATOM 717 C CA . GLU A 1 91 ? 4.077 -15.789 14.182 1.00 82.81 91 GLU A CA 1
ATOM 718 C C . GLU A 1 91 ? 4.175 -15.571 15.702 1.00 82.81 91 GLU A C 1
ATOM 720 O O . GLU A 1 91 ? 4.660 -16.454 16.421 1.00 82.81 91 GLU A O 1
ATOM 725 N N . GLY A 1 92 ? 3.852 -14.352 16.138 1.00 71.62 92 GLY A N 1
ATOM 726 C CA . GLY A 1 92 ? 3.925 -13.916 17.535 1.00 71.62 92 GLY A CA 1
ATOM 727 C C . GLY A 1 92 ? 2.658 -14.225 18.307 1.00 71.62 92 GLY A C 1
ATOM 728 O O . GLY A 1 92 ? 1.602 -14.353 17.652 1.00 71.62 92 GLY A O 1
#

Sequence (92 aa):
MKIGLDEARALDARDPLARFRAEFELPPATPLYFAGHSLGLMPKRTRAYVEEELDAWSREAVEGHFAGERPWMPYHELVAAPLARIAGAREG

Radius of gyration: 19.26 Å; chains: 1; bounding box: 48×30×48 Å

Secondary structure (DSSP, 8-state):
-PPPHHHHHHHHTT-TTGGGGGGB---TT-SS---TTTSPPPBTTHHHHHHHHHHHHHHHGGGGGTSSSS-STTTTHHHHHHHHHHHTPPP-

pLDDT: mean 93.86, std 6.14, range [60.03, 98.25]

Foldseek 3Di:
DDADPVRVVVCCVPDPCNVCVVQFDDDPVCNPDPCCVPPNTDGPCVVVVVVLVVVLCVPQPVNLCPDDPQRVVCNVLVCQVVVCVVVVHDRD